Protein AF-A0AAD8RLW2-F1 (afdb_monomer_lite)

Structure (mmCIF, N/CA/C/O backbone):
data_AF-A0AAD8RLW2-F1
#
_entry.id   AF-A0AAD8RLW2-F1
#
loop_
_atom_site.group_PDB
_atom_site.id
_atom_site.type_symbol
_atom_site.label_atom_id
_atom_site.label_alt_id
_atom_site.label_comp_id
_atom_site.label_asym_id
_atom_site.label_entity_id
_atom_site.label_seq_id
_atom_site.pdbx_PDB_ins_code
_atom_site.Cartn_x
_atom_site.Cartn_y
_atom_site.Cartn_z
_atom_site.occupancy
_atom_site.B_iso_or_equiv
_atom_site.auth_seq_id
_atom_site.auth_comp_id
_atom_site.auth_asym_id
_atom_site.auth_atom_id
_atom_site.pdbx_PDB_model_num
ATOM 1 N N . MET A 1 1 ? -9.776 4.637 -13.540 1.00 89.00 1 MET A N 1
ATOM 2 C CA . MET A 1 1 ? -8.476 4.308 -14.188 1.00 89.00 1 MET A CA 1
ATOM 3 C C . MET A 1 1 ? -7.942 3.080 -13.496 1.00 89.00 1 MET A C 1
ATOM 5 O O . MET A 1 1 ? -8.042 3.007 -12.283 1.00 89.00 1 MET A O 1
ATOM 9 N N . GLN A 1 2 ? -7.352 2.133 -14.218 1.00 90.00 2 GLN A N 1
ATOM 10 C CA . GLN A 1 2 ? -6.977 0.872 -13.586 1.00 90.00 2 GLN A CA 1
ATOM 11 C C . GLN A 1 2 ? -5.545 0.897 -13.050 1.00 90.00 2 GLN A C 1
ATOM 13 O O . GLN A 1 2 ? -4.616 1.211 -13.792 1.00 90.00 2 GLN A O 1
ATOM 18 N N . ILE A 1 3 ? -5.372 0.520 -11.785 1.00 91.69 3 ILE A N 1
ATOM 19 C CA . ILE A 1 3 ? -4.070 0.255 -11.163 1.00 91.69 3 ILE A CA 1
ATOM 20 C C . ILE A 1 3 ? -3.999 -1.194 -10.679 1.00 91.69 3 ILE A C 1
ATOM 22 O O . ILE A 1 3 ? -5.021 -1.852 -10.472 1.00 91.69 3 ILE A O 1
ATOM 26 N N . PHE A 1 4 ? -2.781 -1.693 -10.485 1.00 90.81 4 PHE A N 1
ATOM 27 C CA . PHE A 1 4 ? -2.530 -3.069 -10.070 1.00 90.81 4 PHE A CA 1
ATOM 28 C C . PHE A 1 4 ? -1.828 -3.106 -8.718 1.00 90.81 4 PHE A C 1
ATOM 30 O O . PHE A 1 4 ? -0.686 -2.666 -8.599 1.00 90.81 4 PHE A O 1
ATOM 37 N N . VAL A 1 5 ? -2.473 -3.681 -7.708 1.00 88.62 5 VAL A N 1
ATOM 38 C CA . VAL A 1 5 ? -1.895 -3.865 -6.374 1.00 88.62 5 VAL A CA 1
ATOM 39 C C . VAL A 1 5 ? -1.397 -5.297 -6.244 1.00 88.62 5 VAL A C 1
ATOM 41 O O . VAL A 1 5 ? -2.162 -6.248 -6.378 1.00 88.62 5 VAL A O 1
ATOM 44 N N . ARG A 1 6 ? -0.099 -5.459 -5.994 1.00 85.62 6 ARG A N 1
ATOM 45 C CA . ARG A 1 6 ? 0.529 -6.754 -5.738 1.00 85.62 6 ARG A CA 1
ATOM 46 C C . ARG A 1 6 ? 0.605 -7.008 -4.239 1.00 85.62 6 ARG A C 1
ATOM 48 O O . ARG A 1 6 ? 1.246 -6.252 -3.512 1.00 85.62 6 ARG A O 1
ATOM 55 N N . GLU A 1 7 ? 0.033 -8.123 -3.811 1.00 78.38 7 GLU A N 1
ATOM 56 C CA . GLU A 1 7 ? 0.139 -8.623 -2.443 1.00 78.38 7 GLU A CA 1
ATOM 57 C C . GLU A 1 7 ? 1.472 -9.358 -2.236 1.00 78.38 7 GLU A C 1
ATOM 59 O O . GLU A 1 7 ? 1.780 -10.306 -2.963 1.00 78.38 7 GLU A O 1
ATOM 64 N N . ALA A 1 8 ? 2.271 -8.941 -1.248 1.00 70.31 8 ALA A N 1
ATOM 65 C CA . ALA A 1 8 ? 3.613 -9.487 -1.013 1.00 70.31 8 ALA A CA 1
ATOM 66 C C . ALA A 1 8 ? 3.700 -10.598 0.069 1.00 70.31 8 ALA A C 1
ATOM 68 O O . ALA A 1 8 ? 4.788 -11.118 0.301 1.00 70.31 8 ALA A O 1
ATOM 69 N N . TRP A 1 9 ? 2.592 -11.005 0.711 1.00 65.38 9 TRP A N 1
ATOM 70 C CA . TRP A 1 9 ? 2.558 -12.018 1.807 1.00 65.38 9 TRP A CA 1
ATOM 71 C C . TRP A 1 9 ? 2.337 -13.445 1.341 1.00 65.38 9 TRP A C 1
ATOM 73 O O . TRP A 1 9 ? 2.686 -14.384 2.053 1.00 65.38 9 TRP A O 1
ATOM 83 N N . VAL A 1 10 ? 1.669 -13.628 0.202 1.00 52.53 10 VAL A N 1
ATOM 84 C CA . VAL A 1 10 ? 1.173 -14.946 -0.199 1.00 52.53 10 VAL A CA 1
ATOM 85 C C . VAL A 1 10 ? 2.243 -15.634 -1.045 1.00 52.53 10 VAL A C 1
ATOM 87 O O . VAL A 1 10 ? 2.504 -15.219 -2.170 1.00 52.53 10 VAL A O 1
ATOM 90 N N . HIS A 1 11 ? 2.892 -16.647 -0.457 1.00 51.16 11 HIS A N 1
ATOM 91 C CA . HIS A 1 11 ? 3.707 -17.704 -1.083 1.00 51.16 11 HIS A CA 1
ATOM 92 C C . HIS A 1 11 ? 4.018 -17.505 -2.577 1.00 51.16 11 HIS A C 1
ATOM 94 O O . HIS A 1 11 ? 3.187 -17.871 -3.396 1.00 51.16 11 HIS A O 1
ATOM 100 N N . ASP A 1 12 ? 5.203 -16.969 -2.906 1.00 51.75 12 ASP A N 1
ATOM 101 C CA . ASP A 1 12 ? 5.893 -16.845 -4.220 1.00 51.75 12 ASP A CA 1
ATOM 102 C C . ASP A 1 12 ? 5.102 -16.386 -5.478 1.00 51.75 12 ASP A C 1
ATOM 104 O O . ASP A 1 12 ? 5.681 -15.951 -6.470 1.00 51.75 12 ASP A O 1
ATOM 108 N N . LYS A 1 13 ? 3.773 -16.364 -5.429 1.00 59.81 13 LYS A N 1
ATOM 109 C CA . LYS A 1 13 ? 2.812 -15.924 -6.431 1.00 59.81 13 LYS A CA 1
ATOM 110 C C . LYS A 1 13 ? 2.002 -14.813 -5.784 1.00 59.81 13 LYS A C 1
ATOM 112 O O . LYS A 1 13 ? 0.865 -15.015 -5.368 1.00 59.81 13 LYS A O 1
ATOM 117 N N . GLY A 1 14 ? 2.623 -13.642 -5.667 1.00 63.59 14 GLY A N 1
ATOM 118 C CA . GLY A 1 14 ? 1.922 -12.448 -5.208 1.00 63.59 14 GLY A CA 1
ATOM 119 C C . GLY A 1 14 ? 0.690 -12.226 -6.079 1.00 63.59 14 GLY A C 1
ATOM 120 O O . GLY A 1 14 ? 0.821 -12.040 -7.292 1.00 63.59 14 GLY A O 1
ATOM 121 N N . ASN A 1 15 ? -0.490 -12.311 -5.470 1.00 77.19 15 ASN A N 1
ATOM 122 C CA . ASN A 1 15 ? -1.751 -12.062 -6.145 1.00 77.19 15 ASN A CA 1
ATOM 123 C C . ASN A 1 15 ? -1.798 -10.591 -6.580 1.00 77.19 15 ASN A C 1
ATOM 125 O O . ASN A 1 15 ? -1.283 -9.712 -5.883 1.00 77.19 15 ASN A O 1
ATOM 129 N N . ILE A 1 16 ? -2.350 -10.341 -7.763 1.00 84.88 16 ILE A N 1
ATOM 130 C CA . ILE A 1 16 ? -2.480 -8.994 -8.313 1.00 84.88 16 ILE A CA 1
ATOM 131 C C . ILE A 1 16 ? -3.964 -8.665 -8.337 1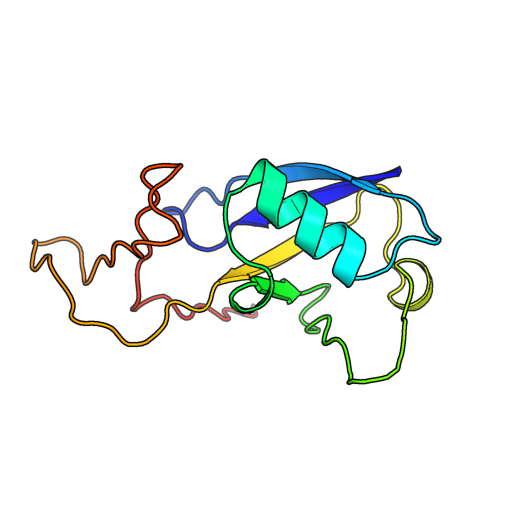.00 84.88 16 ILE A C 1
ATOM 133 O O . ILE A 1 16 ? -4.728 -9.301 -9.058 1.00 84.88 16 ILE A O 1
ATOM 137 N N . VAL A 1 17 ? -4.350 -7.661 -7.561 1.00 87.31 17 VAL A N 1
ATOM 138 C CA . VAL A 1 17 ? -5.707 -7.122 -7.535 1.00 87.31 17 VAL A CA 1
ATOM 139 C C . VAL A 1 17 ? -5.749 -5.902 -8.448 1.00 87.31 17 VAL A C 1
ATOM 141 O O . VAL A 1 17 ? -4.882 -5.030 -8.368 1.00 87.31 17 VAL A O 1
ATOM 144 N N . ALA A 1 18 ? -6.729 -5.859 -9.346 1.00 91.12 18 ALA A N 1
ATOM 145 C CA . ALA A 1 18 ? -6.973 -4.702 -10.195 1.00 91.12 18 ALA A CA 1
ATOM 146 C C . ALA A 1 18 ? -8.001 -3.796 -9.512 1.00 91.12 18 ALA A C 1
ATOM 148 O O . ALA A 1 18 ? -9.113 -4.240 -9.243 1.00 91.12 18 ALA A O 1
ATOM 149 N N . LEU A 1 19 ? -7.631 -2.543 -9.250 1.00 89.81 19 LEU A N 1
ATOM 150 C CA . LEU A 1 19 ? -8.517 -1.539 -8.659 1.00 89.81 19 LEU A CA 1
ATOM 151 C C . LEU A 1 19 ? -8.795 -0.442 -9.680 1.00 89.81 19 LEU A C 1
ATOM 153 O O . LEU A 1 19 ? -7.892 -0.055 -10.428 1.00 89.81 19 LEU A O 1
ATOM 157 N N . ASP A 1 20 ? -10.031 0.053 -9.711 1.00 91.06 20 ASP A N 1
ATOM 158 C CA . ASP A 1 20 ? -10.375 1.239 -10.492 1.00 91.06 20 ASP A CA 1
ATOM 159 C C . ASP A 1 20 ? -10.355 2.474 -9.588 1.00 91.06 20 ASP A C 1
ATOM 161 O O . ASP A 1 20 ? -11.109 2.555 -8.625 1.00 91.06 20 ASP A O 1
ATOM 165 N N . VAL A 1 21 ? -9.447 3.399 -9.894 1.00 89.56 21 VAL A N 1
ATOM 166 C CA . VAL A 1 21 ? -9.165 4.619 -9.128 1.00 89.56 21 VAL A CA 1
ATOM 167 C C . VAL A 1 21 ? -9.130 5.831 -10.058 1.00 89.56 21 VAL A C 1
ATOM 169 O O . VAL A 1 21 ? -8.827 5.723 -11.252 1.00 89.56 21 VAL A O 1
ATOM 172 N N . GLU A 1 22 ? -9.403 7.016 -9.543 1.00 90.12 22 GLU A N 1
ATOM 173 C CA . GLU A 1 22 ? -9.278 8.283 -10.249 1.00 90.12 22 GLU A CA 1
ATOM 174 C C . GLU A 1 22 ? -7.917 8.954 -9.983 1.00 90.12 22 GLU A C 1
ATOM 176 O O . GLU A 1 22 ? -7.183 8.643 -9.052 1.00 90.12 2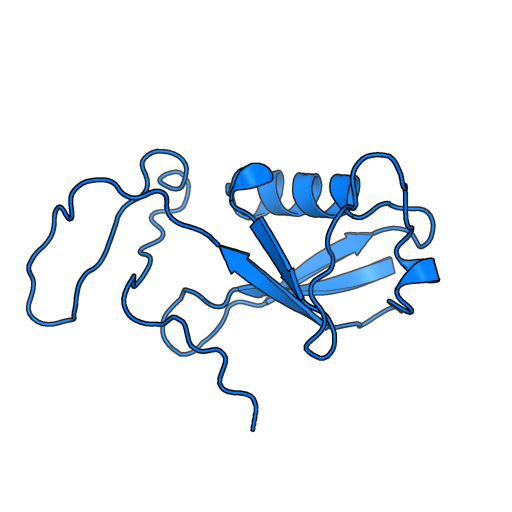2 GLU A O 1
ATOM 181 N N . ARG A 1 23 ? -7.520 9.884 -10.859 1.00 85.25 23 ARG A N 1
ATOM 182 C CA . ARG A 1 23 ? -6.250 10.636 -10.739 1.00 85.25 23 ARG A CA 1
ATOM 183 C C . ARG A 1 23 ? -6.296 11.632 -9.582 1.00 85.25 23 ARG A C 1
ATOM 185 O O . ARG A 1 23 ? -5.247 12.032 -9.086 1.00 85.25 23 ARG A O 1
ATOM 192 N N . SER A 1 24 ? -7.512 12.034 -9.231 1.00 87.12 24 SER A N 1
ATOM 193 C CA . SER A 1 24 ? -7.903 12.878 -8.108 1.00 87.12 24 SER A CA 1
ATOM 194 C C . SER A 1 24 ? -7.976 12.101 -6.791 1.00 87.12 24 SER A C 1
ATOM 196 O O . SER A 1 24 ? -7.869 12.740 -5.744 1.00 87.12 24 SER A O 1
ATOM 198 N N . ASP A 1 25 ? -8.112 10.767 -6.839 1.00 88.62 25 ASP A N 1
ATOM 199 C CA . ASP A 1 25 ? -8.193 9.940 -5.638 1.00 88.62 25 ASP A CA 1
ATOM 200 C C . ASP A 1 25 ? -6.909 10.049 -4.828 1.00 88.62 25 ASP A C 1
ATOM 202 O O . ASP A 1 25 ? -5.788 10.229 -5.337 1.00 88.62 25 ASP A O 1
ATOM 206 N N . THR A 1 26 ? -7.102 9.944 -3.525 1.00 88.12 26 THR A N 1
ATOM 207 C CA . THR A 1 26 ? -6.038 10.046 -2.548 1.00 88.12 26 THR A CA 1
ATOM 208 C C . THR A 1 26 ? -5.526 8.659 -2.187 1.00 88.12 26 THR A C 1
ATOM 210 O O . THR A 1 26 ? -6.104 7.627 -2.528 1.00 88.12 26 THR A O 1
ATOM 213 N N . VAL A 1 27 ? -4.389 8.619 -1.496 1.00 85.31 27 VAL A N 1
ATOM 214 C CA . VAL A 1 27 ? -3.857 7.352 -0.982 1.00 85.31 27 VAL A CA 1
ATOM 215 C C . VAL A 1 27 ? -4.835 6.699 0.005 1.00 85.31 27 VAL A C 1
ATOM 217 O O . VAL A 1 27 ? -4.926 5.475 0.005 1.00 85.31 27 VAL A O 1
ATOM 220 N N . ASP A 1 28 ? -5.595 7.487 0.773 1.00 85.75 28 ASP A N 1
ATOM 221 C CA . ASP A 1 28 ? -6.591 6.989 1.731 1.00 85.75 28 ASP A CA 1
ATOM 222 C C . ASP A 1 28 ? -7.759 6.291 1.024 1.00 85.75 28 ASP A C 1
ATOM 224 O O . ASP A 1 28 ? -8.088 5.155 1.364 1.00 85.75 28 ASP A O 1
ATOM 228 N N . ASP A 1 29 ? -8.291 6.897 -0.045 1.00 88.50 29 ASP A N 1
ATOM 229 C CA . ASP A 1 29 ? -9.355 6.292 -0.857 1.00 88.50 29 ASP A CA 1
ATOM 230 C C . ASP A 1 29 ? -8.916 4.926 -1.401 1.00 88.50 29 ASP A C 1
ATOM 232 O O . ASP A 1 29 ? -9.641 3.933 -1.312 1.00 88.50 29 ASP A O 1
ATOM 236 N N . VAL A 1 30 ? -7.678 4.839 -1.899 1.00 87.62 30 VAL A N 1
ATOM 237 C CA . VAL A 1 30 ? -7.121 3.580 -2.410 1.00 87.62 30 VAL A CA 1
ATOM 238 C C . VAL A 1 30 ? -6.878 2.567 -1.293 1.00 87.62 30 VAL A C 1
ATOM 240 O O . VAL A 1 30 ? -7.159 1.385 -1.482 1.00 87.62 30 VAL A O 1
ATOM 243 N N . MET A 1 31 ? -6.403 2.989 -0.119 1.00 85.69 31 MET A N 1
ATOM 244 C CA . MET A 1 31 ? -6.263 2.104 1.043 1.00 85.69 31 MET A CA 1
ATOM 245 C C . MET A 1 31 ? -7.621 1.572 1.524 1.00 85.69 31 MET A C 1
ATOM 247 O O . MET A 1 31 ? -7.719 0.398 1.894 1.00 85.69 31 MET A O 1
ATOM 251 N N . ALA A 1 32 ? -8.673 2.389 1.471 1.00 88.00 32 ALA A N 1
ATOM 252 C CA . ALA A 1 32 ? -10.037 1.981 1.788 1.00 88.00 32 ALA A CA 1
ATOM 253 C C . ALA A 1 32 ? -10.587 0.976 0.759 1.00 88.00 32 ALA A C 1
ATOM 255 O O . ALA A 1 32 ? -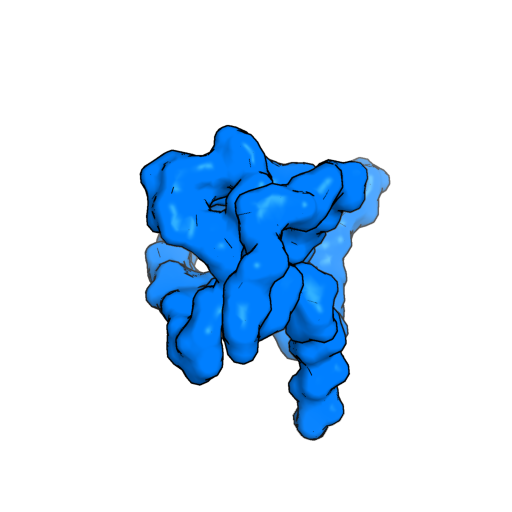11.157 -0.045 1.142 1.00 88.00 32 ALA A O 1
ATOM 256 N N . MET A 1 33 ? -10.346 1.189 -0.540 1.00 89.38 33 MET A N 1
ATOM 257 C CA . MET A 1 33 ? -10.699 0.213 -1.583 1.00 89.38 33 MET A CA 1
ATOM 258 C C . MET A 1 33 ? -9.965 -1.119 -1.386 1.00 89.38 33 MET A C 1
ATOM 260 O O . MET A 1 33 ? -10.562 -2.189 -1.487 1.00 89.38 33 MET A O 1
ATOM 264 N N . ILE A 1 34 ? -8.674 -1.067 -1.046 1.00 85.62 34 ILE A N 1
ATOM 265 C CA . ILE A 1 34 ? -7.883 -2.256 -0.703 1.00 85.62 34 ILE A CA 1
ATOM 266 C C . ILE A 1 34 ? -8.447 -2.946 0.541 1.00 85.62 34 ILE A C 1
ATOM 268 O O . ILE A 1 34 ? -8.470 -4.175 0.603 1.00 85.62 34 ILE A O 1
ATOM 272 N N . GLN A 1 35 ? -8.901 -2.189 1.539 1.00 84.50 35 GLN A N 1
ATOM 273 C CA . GLN A 1 35 ? -9.524 -2.753 2.731 1.00 84.50 35 GLN A CA 1
ATOM 274 C C . GLN A 1 35 ? -10.811 -3.505 2.392 1.00 84.50 35 GLN A C 1
ATOM 276 O O . GLN A 1 35 ? -11.029 -4.579 2.948 1.00 84.50 35 GLN A O 1
ATOM 281 N N . ASP A 1 36 ? -11.643 -2.977 1.499 1.00 86.06 36 ASP A N 1
ATOM 282 C CA . ASP A 1 36 ? -12.878 -3.644 1.083 1.00 86.06 36 ASP A CA 1
ATOM 283 C C . ASP A 1 36 ? -12.577 -4.924 0.283 1.00 86.06 36 ASP A C 1
ATOM 285 O O . ASP A 1 36 ? -13.074 -6.007 0.605 1.00 86.06 36 ASP A O 1
ATOM 289 N N . GLU A 1 37 ? -11.648 -4.836 -0.674 1.00 83.62 37 GLU A N 1
AT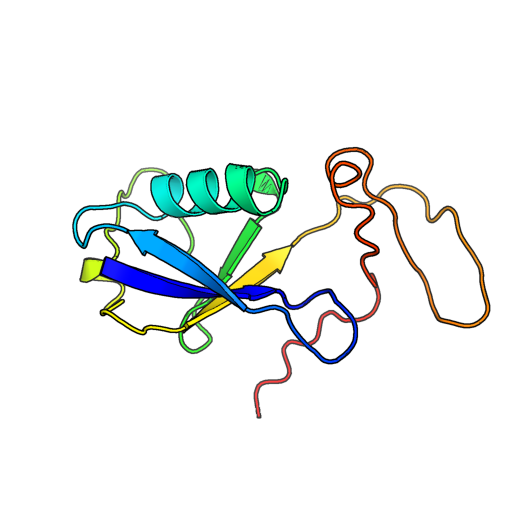OM 290 C CA . GLU A 1 37 ? -11.304 -5.949 -1.560 1.00 83.62 37 GLU A CA 1
ATOM 291 C C . GLU A 1 37 ? -10.481 -7.043 -0.871 1.00 83.62 37 GLU A C 1
ATOM 293 O O . GLU A 1 37 ? -10.712 -8.233 -1.096 1.00 83.62 37 GLU A O 1
ATOM 298 N N . ILE A 1 38 ? -9.504 -6.685 -0.034 1.00 77.19 38 ILE A N 1
ATOM 299 C CA . ILE A 1 38 ? -8.557 -7.625 0.595 1.00 77.19 38 ILE A CA 1
ATOM 300 C C . ILE A 1 38 ? -8.955 -7.941 2.044 1.00 77.19 38 ILE A C 1
ATOM 302 O O . ILE A 1 38 ? -8.691 -9.041 2.533 1.00 77.19 38 ILE A O 1
ATOM 306 N N . GLY A 1 39 ? -9.650 -7.029 2.726 1.00 78.06 39 GLY A N 1
ATOM 307 C CA . GLY A 1 39 ? -10.042 -7.185 4.129 1.00 78.06 39 GLY A CA 1
ATOM 308 C C . GLY A 1 39 ? -8.970 -6.753 5.131 1.00 78.06 39 GLY A C 1
ATOM 309 O O . GLY A 1 39 ? -9.053 -7.140 6.294 1.00 78.06 39 GLY A O 1
ATOM 310 N N . VAL A 1 40 ? -7.954 -5.998 4.699 1.00 78.06 40 VAL A N 1
ATOM 311 C CA . VAL A 1 40 ? -6.858 -5.514 5.556 1.00 78.06 40 VAL A CA 1
ATOM 312 C C . VAL A 1 40 ? -7.154 -4.090 6.020 1.00 78.06 40 VAL A C 1
ATOM 314 O O . VAL A 1 40 ? -7.384 -3.240 5.166 1.00 78.06 40 VAL A O 1
ATOM 317 N N . PRO A 1 41 ? -7.122 -3.773 7.326 1.00 82.94 41 PRO A N 1
ATOM 318 C CA . PRO A 1 41 ? -7.388 -2.416 7.790 1.00 82.94 41 PRO A CA 1
ATOM 319 C C . PRO A 1 41 ? -6.263 -1.460 7.359 1.00 82.94 41 PRO A C 1
ATOM 321 O O . PRO A 1 41 ? -5.100 -1.860 7.254 1.00 82.94 41 PRO A O 1
ATOM 324 N N . THR A 1 42 ? -6.614 -0.209 7.057 1.00 83.25 42 THR A N 1
ATOM 325 C CA . THR A 1 42 ? -5.716 0.785 6.436 1.00 83.25 42 THR A CA 1
ATOM 326 C C . THR A 1 42 ? -4.464 1.083 7.265 1.00 83.25 42 THR A C 1
ATOM 328 O O . THR A 1 42 ? -3.387 1.267 6.705 1.00 83.25 42 THR A O 1
ATOM 331 N N . ASP A 1 43 ? -4.547 1.008 8.594 1.00 81.31 43 ASP A N 1
ATOM 332 C CA . ASP A 1 43 ? -3.431 1.213 9.528 1.00 81.31 43 ASP A CA 1
ATOM 333 C C . ASP A 1 43 ? -2.325 0.148 9.409 1.00 81.31 43 ASP A C 1
ATOM 335 O O . ASP A 1 43 ? -1.152 0.395 9.717 1.00 81.31 43 ASP A O 1
ATOM 339 N N . LYS A 1 44 ? -2.690 -1.049 8.937 1.00 77.50 44 LYS A N 1
ATOM 340 C CA . LYS A 1 44 ? -1.756 -2.152 8.702 1.00 77.50 44 LYS A CA 1
ATOM 341 C C . LYS A 1 44 ? -1.213 -2.164 7.281 1.00 77.50 44 LYS A C 1
ATOM 343 O O . LYS A 1 44 ? -0.263 -2.905 7.028 1.00 77.50 44 LYS A O 1
ATOM 348 N N . GLN A 1 45 ? -1.764 -1.365 6.371 1.00 80.62 45 GLN A N 1
ATOM 349 C CA . GLN A 1 45 ? -1.340 -1.296 4.976 1.00 80.62 45 GLN A CA 1
ATOM 350 C C . GLN A 1 45 ? -0.140 -0.354 4.789 1.00 80.62 45 GLN A C 1
ATOM 352 O O . GLN A 1 45 ? -0.021 0.703 5.403 1.00 80.62 45 GLN A O 1
ATOM 357 N N . ARG A 1 46 ? 0.781 -0.727 3.902 1.00 83.88 46 ARG A N 1
ATOM 358 C CA . ARG A 1 46 ? 1.916 0.086 3.459 1.00 83.88 46 ARG A CA 1
ATOM 359 C C . ARG A 1 46 ? 2.052 -0.046 1.957 1.00 83.88 46 ARG A C 1
ATOM 361 O O . ARG A 1 46 ? 2.467 -1.087 1.467 1.00 83.88 46 ARG A O 1
ATOM 368 N N . LEU A 1 47 ? 1.732 1.004 1.222 1.00 84.94 47 LEU A N 1
ATOM 369 C CA . LEU A 1 47 ? 1.862 0.999 -0.229 1.00 84.94 47 LEU A CA 1
ATOM 370 C C . LEU A 1 47 ? 3.255 1.463 -0.657 1.00 84.94 47 LEU A C 1
ATOM 372 O O . LEU A 1 47 ? 3.813 2.399 -0.085 1.00 84.94 47 LEU A O 1
ATOM 376 N N . PHE A 1 48 ? 3.804 0.819 -1.679 1.00 84.38 48 PHE A N 1
ATOM 377 C CA . PHE A 1 48 ? 5.087 1.139 -2.288 1.00 84.38 48 PHE A CA 1
ATOM 378 C C . PHE A 1 48 ? 4.925 1.279 -3.800 1.00 84.38 48 PHE A C 1
ATOM 380 O O . PHE A 1 48 ? 4.232 0.492 -4.444 1.00 84.38 48 PHE A O 1
ATOM 387 N N . HIS A 1 49 ? 5.593 2.274 -4.373 1.00 85.62 49 HIS A N 1
ATOM 388 C CA . HIS A 1 49 ? 5.682 2.475 -5.814 1.00 85.62 49 HIS A CA 1
ATOM 389 C C . HIS A 1 49 ? 7.128 2.800 -6.190 1.00 85.62 49 HIS A C 1
ATOM 391 O O . HIS A 1 49 ? 7.707 3.749 -5.659 1.00 85.62 49 HIS A O 1
ATOM 397 N N . GLY A 1 50 ? 7.740 1.991 -7.061 1.00 82.19 50 GLY A N 1
ATOM 398 C CA . GLY A 1 50 ? 9.131 2.190 -7.493 1.00 82.19 50 GLY A CA 1
ATOM 399 C C . GLY A 1 50 ? 10.138 2.234 -6.335 1.00 82.19 50 GLY A C 1
ATOM 400 O O . GLY A 1 50 ? 11.037 3.069 -6.334 1.00 82.19 50 GLY A O 1
ATOM 401 N N . GLY A 1 51 ? 9.936 1.412 -5.298 1.00 76.75 51 GLY A N 1
ATOM 402 C CA . GLY A 1 51 ? 10.777 1.399 -4.092 1.00 76.75 51 GLY A CA 1
ATOM 403 C C . GLY A 1 51 ? 10.528 2.552 -3.111 1.00 76.75 51 GLY A C 1
ATOM 404 O O . GLY A 1 51 ? 11.149 2.599 -2.050 1.00 76.75 51 GLY A O 1
ATOM 405 N N . LYS A 1 52 ? 9.603 3.472 -3.412 1.00 81.31 52 LYS A N 1
ATOM 406 C CA . LYS A 1 52 ? 9.219 4.567 -2.517 1.00 81.31 52 LYS A CA 1
ATOM 407 C C . LYS A 1 52 ? 7.916 4.239 -1.802 1.00 81.31 52 LYS A C 1
ATOM 409 O O . LYS A 1 52 ? 6.904 3.967 -2.444 1.00 81.31 52 LYS A O 1
ATOM 414 N N . GLN A 1 53 ? 7.928 4.310 -0.473 1.00 80.94 53 GLN A N 1
ATOM 415 C CA . GLN A 1 53 ? 6.705 4.167 0.310 1.00 80.94 53 GLN A CA 1
ATOM 416 C C . GLN A 1 53 ? 5.784 5.370 0.061 1.00 80.94 53 GLN A C 1
ATOM 418 O O . GLN A 1 53 ? 6.195 6.524 0.226 1.00 80.94 53 GLN A O 1
ATOM 423 N N . LEU A 1 54 ? 4.536 5.092 -0.310 1.00 81.38 54 LEU A N 1
ATOM 424 C CA . LEU A 1 54 ? 3.451 6.065 -0.351 1.00 81.38 54 LEU A CA 1
ATOM 425 C C . LEU A 1 54 ? 3.008 6.311 1.097 1.00 81.38 54 LEU A C 1
ATOM 427 O O . LEU A 1 54 ? 2.081 5.688 1.603 1.00 81.38 54 LEU A O 1
ATOM 431 N N . LEU A 1 55 ? 3.769 7.143 1.808 1.00 69.56 55 LEU A N 1
ATOM 432 C CA . LEU A 1 55 ? 3.421 7.594 3.150 1.00 69.56 55 LEU A CA 1
ATOM 433 C C . LEU A 1 55 ? 2.427 8.744 3.036 1.00 69.56 55 LEU A C 1
ATOM 435 O O . LEU A 1 55 ? 2.727 9.771 2.418 1.00 69.56 55 LEU A O 1
ATOM 439 N N . GLU A 1 56 ? 1.277 8.593 3.682 1.00 64.56 56 GLU A N 1
ATOM 440 C CA . GLU A 1 56 ? 0.509 9.750 4.105 1.00 64.56 56 GLU A CA 1
ATOM 441 C C . GLU A 1 56 ? 1.347 10.480 5.158 1.00 64.56 56 GLU A C 1
ATOM 443 O O . GLU A 1 56 ? 1.628 9.967 6.240 1.00 64.56 56 GLU A O 1
ATOM 448 N N . VAL A 1 57 ? 1.852 11.656 4.801 1.00 56.28 57 VAL A N 1
ATOM 449 C CA . VAL A 1 57 ? 2.416 12.564 5.795 1.00 56.28 57 VAL A CA 1
ATOM 450 C C . VAL A 1 57 ? 1.218 13.306 6.366 1.00 56.28 57 VAL A C 1
ATOM 452 O O . VAL A 1 57 ? 0.572 14.027 5.604 1.00 56.28 57 VAL A O 1
ATOM 455 N N . GLU A 1 58 ? 0.922 13.100 7.655 1.00 50.78 58 GLU A N 1
ATOM 456 C CA . GLU A 1 58 ? -0.202 13.727 8.369 1.00 50.78 58 GLU A CA 1
ATOM 457 C C . GLU A 1 58 ? -0.421 15.173 7.895 1.00 50.78 58 GLU A C 1
ATOM 459 O O . GLU A 1 58 ? 0.451 16.039 8.028 1.00 50.78 58 GLU A O 1
ATOM 464 N N . GLY A 1 59 ? -1.587 15.415 7.289 1.00 54.34 59 GLY A N 1
ATOM 465 C CA . GLY A 1 59 ? -2.005 16.738 6.826 1.00 54.34 59 GLY A CA 1
ATOM 466 C C . GLY A 1 59 ? -1.630 17.107 5.386 1.00 54.34 59 GLY A C 1
ATOM 467 O O . GLY A 1 59 ? -1.811 18.266 5.009 1.00 54.34 59 GLY A O 1
ATOM 468 N N . ARG A 1 60 ? -1.127 16.178 4.557 1.00 61.78 60 ARG A N 1
ATOM 469 C CA . ARG A 1 60 ? -0.978 16.400 3.106 1.00 61.78 60 ARG A CA 1
ATOM 470 C C . ARG A 1 60 ? -1.694 15.337 2.288 1.00 61.78 60 ARG A C 1
ATOM 472 O O . ARG A 1 60 ? -1.160 14.257 2.048 1.00 61.78 60 ARG A O 1
ATOM 479 N N . THR A 1 61 ? -2.850 15.712 1.760 1.00 66.19 61 THR A N 1
ATOM 480 C CA . THR A 1 61 ? -3.561 14.964 0.727 1.00 66.19 61 THR A CA 1
ATOM 481 C C . THR A 1 61 ? -2.761 15.030 -0.572 1.00 66.19 61 THR A C 1
ATOM 483 O O . THR A 1 61 ? -2.775 16.037 -1.277 1.00 66.19 61 THR A O 1
ATOM 486 N N . ARG A 1 62 ? -1.985 13.982 -0.855 1.00 80.69 62 ARG A N 1
ATOM 487 C CA . ARG A 1 62 ? -1.352 13.779 -2.162 1.00 80.69 62 ARG A CA 1
ATOM 488 C C . ARG A 1 62 ? -2.217 12.844 -2.987 1.00 80.69 62 ARG A C 1
ATOM 490 O O . ARG A 1 62 ? -2.623 11.788 -2.503 1.00 80.69 62 ARG A O 1
ATOM 497 N N . THR A 1 63 ? -2.470 13.251 -4.218 1.00 85.44 63 THR A N 1
ATOM 498 C CA . THR A 1 63 ? -3.254 12.487 -5.185 1.00 85.44 63 THR A CA 1
ATOM 499 C C . THR A 1 63 ? -2.390 11.436 -5.876 1.00 85.44 63 THR A C 1
ATOM 501 O O . THR A 1 63 ? -1.155 11.504 -5.849 1.00 85.44 63 THR A O 1
ATOM 504 N N . MET A 1 64 ? -3.020 10.476 -6.552 1.00 84.50 64 MET A N 1
ATOM 505 C CA . MET A 1 64 ? -2.309 9.527 -7.419 1.00 84.50 64 MET A CA 1
ATOM 506 C C . MET A 1 64 ? -1.447 10.246 -8.471 1.00 84.50 64 MET A C 1
ATOM 508 O O . MET A 1 64 ? -0.323 9.821 -8.759 1.00 84.50 64 MET A O 1
ATOM 512 N N . ALA A 1 65 ? -1.924 11.388 -8.981 1.00 83.62 65 ALA A N 1
ATOM 513 C CA . ALA A 1 65 ? -1.178 12.224 -9.916 1.00 83.62 65 ALA A CA 1
ATOM 514 C C . ALA A 1 65 ? 0.129 12.777 -9.312 1.00 83.62 65 ALA A C 1
ATOM 516 O O . ALA A 1 65 ? 1.160 12.768 -9.984 1.00 83.62 65 ALA A O 1
ATOM 517 N N . ASP A 1 66 ? 0.122 13.188 -8.038 1.00 84.50 66 ASP A N 1
ATOM 518 C CA . ASP A 1 66 ? 1.314 13.706 -7.340 1.00 84.50 66 ASP A CA 1
ATOM 519 C C . ASP A 1 66 ? 2.412 12.647 -7.166 1.00 84.50 66 ASP A C 1
ATOM 521 O O . ASP A 1 66 ? 3.598 12.974 -7.064 1.00 84.50 66 ASP A O 1
ATOM 525 N N . TYR A 1 67 ? 2.028 11.370 -7.130 1.00 80.38 67 TYR A N 1
ATOM 526 C CA . TYR A 1 67 ? 2.951 10.238 -7.048 1.00 80.38 67 TYR A CA 1
ATOM 527 C C . TYR A 1 67 ? 3.371 9.684 -8.409 1.00 80.38 67 TYR A C 1
ATOM 529 O O . TYR A 1 67 ? 4.097 8.691 -8.458 1.00 80.38 67 TYR A O 1
ATOM 537 N N . ASN A 1 68 ? 2.965 10.344 -9.498 1.00 84.19 68 ASN A N 1
ATOM 538 C CA . ASN A 1 68 ? 3.199 9.897 -10.868 1.00 84.19 68 ASN A CA 1
ATOM 539 C C . ASN A 1 68 ? 2.633 8.487 -11.131 1.00 84.19 68 ASN A C 1
ATOM 541 O O . ASN A 1 68 ? 3.189 7.716 -11.915 1.00 84.19 68 ASN A O 1
ATOM 545 N N . ILE A 1 69 ? 1.526 8.150 -10.461 1.00 84.50 69 ILE A N 1
ATOM 546 C CA . ILE A 1 69 ? 0.805 6.894 -10.656 1.00 84.50 69 ILE A CA 1
ATOM 547 C C . ILE A 1 69 ? -0.131 7.096 -11.850 1.00 84.50 69 ILE A C 1
ATOM 549 O O . ILE A 1 69 ? -1.056 7.908 -11.824 1.00 84.50 69 ILE A O 1
ATOM 553 N N . MET A 1 70 ? 0.159 6.378 -12.929 1.00 86.50 70 MET A N 1
ATOM 554 C CA . MET A 1 70 ? -0.607 6.374 -14.178 1.00 86.50 70 MET A CA 1
ATOM 555 C C . MET A 1 70 ? -1.488 5.126 -14.292 1.00 86.50 70 MET A C 1
ATOM 557 O O . MET A 1 70 ? -1.384 4.200 -13.481 1.00 86.50 70 MET A O 1
ATOM 561 N N . ASP A 1 71 ? -2.320 5.071 -15.330 1.00 88.19 71 ASP A N 1
ATOM 562 C CA . ASP A 1 71 ? -3.039 3.851 -15.675 1.00 88.19 71 ASP A CA 1
ATOM 563 C C . ASP A 1 71 ? -2.056 2.702 -15.943 1.00 88.19 71 ASP A C 1
ATOM 565 O O . ASP A 1 71 ? -0.969 2.882 -16.489 1.00 88.19 71 ASP A O 1
ATOM 569 N N . GLY A 1 72 ? -2.408 1.517 -15.460 1.00 87.44 72 GLY A N 1
ATOM 570 C CA . GLY A 1 72 ? -1.558 0.336 -15.510 1.00 87.44 72 GLY A CA 1
ATOM 571 C C . GLY A 1 72 ? -0.378 0.345 -14.532 1.00 87.44 72 GLY A C 1
ATOM 572 O O . GLY A 1 72 ? 0.430 -0.585 -14.560 1.00 87.44 72 GLY A O 1
ATOM 573 N N . SER A 1 73 ? -0.264 1.346 -13.649 1.00 89.31 73 SER A N 1
ATOM 574 C CA . SER A 1 73 ? 0.807 1.365 -12.646 1.00 89.31 73 SER A CA 1
ATOM 575 C C . SER A 1 73 ? 0.669 0.218 -11.659 1.00 89.31 73 SER A C 1
ATOM 577 O O . SER A 1 73 ? -0.431 -0.151 -11.242 1.00 89.31 73 SER A O 1
ATOM 579 N N . ARG A 1 74 ? 1.821 -0.311 -11.242 1.00 89.31 74 ARG A N 1
ATOM 580 C CA . ARG A 1 74 ? 1.910 -1.362 -10.233 1.00 89.31 74 ARG A CA 1
ATOM 581 C C . ARG A 1 74 ? 2.297 -0.779 -8.878 1.00 89.31 74 ARG A C 1
ATOM 583 O O . ARG A 1 74 ? 3.294 -0.061 -8.765 1.00 89.31 74 ARG A O 1
ATOM 590 N N . LEU A 1 75 ? 1.515 -1.119 -7.865 1.00 88.06 75 LEU A N 1
ATOM 591 C CA . LEU A 1 75 ? 1.776 -0.847 -6.461 1.00 88.06 75 LEU A CA 1
ATOM 592 C C . LEU A 1 75 ? 2.121 -2.151 -5.753 1.00 88.06 75 LEU A C 1
ATOM 594 O O . LEU A 1 75 ? 1.561 -3.207 -6.052 1.00 88.06 75 LEU A O 1
ATOM 598 N N . GLU A 1 76 ? 3.036 -2.074 -4.803 1.00 86.19 76 GLU A N 1
ATOM 599 C CA . GLU A 1 76 ? 3.356 -3.177 -3.909 1.00 86.19 76 GLU A CA 1
ATOM 600 C C . GLU A 1 76 ? 2.761 -2.878 -2.542 1.00 86.19 76 GLU A C 1
ATOM 602 O O . GLU A 1 76 ? 3.044 -1.844 -1.936 1.00 86.19 76 GLU A O 1
ATOM 607 N N . LEU A 1 77 ? 1.901 -3.772 -2.067 1.00 84.00 77 LEU A N 1
ATOM 608 C CA . LEU A 1 77 ? 1.337 -3.683 -0.733 1.00 84.00 77 LEU A CA 1
ATOM 609 C C . LEU A 1 77 ? 2.270 -4.443 0.216 1.00 84.00 77 LEU A C 1
ATOM 611 O O . LEU A 1 77 ? 2.580 -5.609 -0.036 1.00 84.00 77 LEU A O 1
ATOM 615 N N . LEU A 1 78 ? 2.671 -3.783 1.316 1.00 80.25 78 LEU A N 1
ATOM 616 C CA . LEU A 1 78 ? 3.299 -4.331 2.536 1.00 80.25 78 LEU A CA 1
ATOM 617 C C . LEU A 1 78 ? 2.338 -4.234 3.772 1.00 80.25 78 LEU A C 1
ATOM 619 O O . LEU A 1 78 ? 1.617 -3.262 3.909 1.00 80.25 78 LEU A O 1
ATOM 623 N N . VAL A 1 79 ? 2.207 -5.275 4.601 1.00 76.31 79 VAL A N 1
ATOM 624 C CA . VAL A 1 79 ? 1.143 -5.490 5.594 1.00 76.31 79 VAL A CA 1
ATOM 625 C C . VAL A 1 79 ? 1.874 -5.771 6.865 1.00 76.31 79 VAL A C 1
ATOM 627 O O . VAL A 1 79 ? 2.663 -6.711 6.983 1.00 76.31 79 VAL A O 1
ATOM 630 N N . ARG A 1 80 ? 1.638 -4.887 7.815 1.00 70.31 80 ARG A N 1
ATOM 631 C CA . ARG A 1 80 ? 2.242 -4.969 9.119 1.00 70.31 80 ARG A CA 1
ATOM 632 C C . ARG A 1 80 ? 1.328 -5.786 10.011 1.00 70.31 80 ARG A C 1
ATOM 634 O O . ARG A 1 80 ? 0.278 -5.316 10.428 1.00 70.31 80 ARG A O 1
ATOM 641 N N . VAL A 1 81 ? 1.760 -6.990 10.350 1.00 60.81 81 VAL A N 1
ATOM 642 C CA . VAL A 1 81 ? 1.098 -7.773 11.395 1.00 60.81 81 VAL A CA 1
ATOM 643 C C . VAL A 1 81 ? 1.564 -7.239 12.746 1.00 60.81 81 VAL A C 1
ATOM 645 O O . VAL A 1 81 ? 2.767 -7.158 13.011 1.00 60.81 81 VAL A O 1
ATOM 648 N N . GLY A 1 82 ? 0.618 -6.817 13.586 1.00 53.38 82 GLY A N 1
ATOM 649 C CA . GLY A 1 82 ? 0.898 -6.406 14.961 1.00 53.38 82 GLY A CA 1
ATOM 650 C C . GLY A 1 82 ? 1.495 -7.568 15.760 1.00 53.38 82 GLY A C 1
ATOM 651 O O . GLY A 1 82 ? 1.110 -8.721 15.574 1.00 53.38 82 GLY A O 1
ATOM 652 N N . GLY A 1 83 ? 2.468 -7.279 16.628 1.00 49.03 83 GLY A N 1
ATOM 653 C CA . GLY A 1 83 ? 3.135 -8.277 17.465 1.00 49.03 83 GLY A CA 1
ATOM 654 C C . GLY A 1 83 ? 2.173 -8.919 18.464 1.00 49.03 83 GLY A C 1
ATOM 655 O O . GLY A 1 83 ? 2.010 -8.423 19.572 1.00 49.03 83 GLY A O 1
ATOM 656 N N . GLY A 1 84 ? 1.552 -10.024 18.061 1.00 48.72 84 GLY A N 1
ATOM 657 C CA . GLY A 1 84 ? 0.736 -10.908 18.887 1.00 48.72 84 GLY A CA 1
ATOM 658 C C . GLY A 1 84 ? 1.207 -12.353 18.738 1.00 48.72 84 GLY A C 1
ATOM 659 O O . GLY A 1 84 ? 1.801 -12.725 17.722 1.00 48.72 84 GLY A O 1
ATOM 660 N N . ASN A 1 85 ? 1.020 -13.136 19.797 1.00 45.03 85 ASN A N 1
ATOM 661 C CA . ASN A 1 85 ? 1.602 -14.462 20.007 1.00 45.03 85 A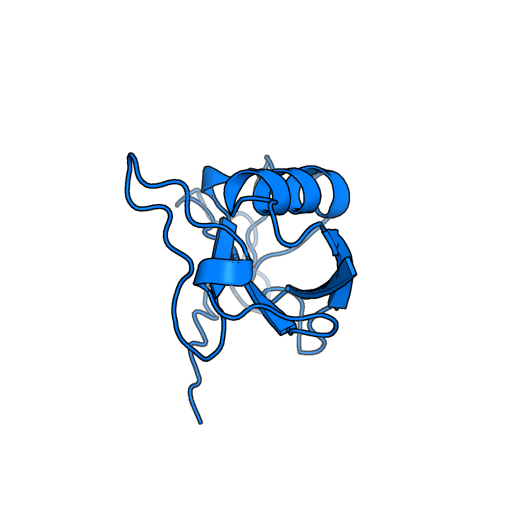SN A CA 1
ATOM 662 C C . ASN A 1 85 ? 1.471 -15.372 18.772 1.00 45.03 85 ASN A C 1
ATOM 664 O O . ASN A 1 85 ? 0.404 -15.504 18.183 1.00 45.03 85 ASN A O 1
ATOM 668 N N . CYS A 1 86 ? 2.590 -15.969 18.359 1.00 44.88 86 CYS A N 1
ATOM 669 C CA . CYS A 1 86 ? 2.618 -16.960 17.287 1.00 44.88 86 CYS A CA 1
ATOM 670 C C . CYS A 1 86 ? 1.818 -18.193 17.733 1.00 44.88 86 CYS A C 1
ATOM 672 O O . CYS A 1 86 ? 2.222 -18.859 18.682 1.00 44.88 86 CYS A O 1
ATOM 674 N N . GLU A 1 87 ? 0.704 -18.493 17.064 1.00 48.88 87 GLU A N 1
ATOM 675 C CA . GLU A 1 87 ? -0.122 -19.674 17.346 1.00 48.88 87 GLU A CA 1
ATOM 676 C C . GLU A 1 87 ? -0.080 -20.709 16.215 1.00 48.88 87 GLU A C 1
ATOM 678 O O . GLU A 1 87 ? -1.076 -21.366 15.967 1.00 48.88 87 GLU A O 1
ATOM 683 N N . VAL A 1 88 ? 1.053 -20.922 15.535 1.00 49.81 88 VAL A N 1
ATOM 684 C CA . VAL A 1 88 ? 1.349 -22.259 14.981 1.00 49.81 88 VAL A CA 1
ATOM 685 C C . VAL A 1 88 ? 2.862 -22.458 14.822 1.00 49.81 88 VAL A C 1
ATOM 687 O O . VAL A 1 88 ? 3.494 -21.816 13.987 1.00 49.81 88 VAL A O 1
ATOM 690 N N . CYS A 1 89 ? 3.443 -23.405 15.562 1.00 42.00 89 CYS A N 1
ATOM 691 C CA . CYS A 1 89 ? 4.749 -23.979 15.227 1.00 42.00 89 CYS A CA 1
ATOM 692 C C . CYS A 1 89 ? 4.527 -25.242 14.384 1.00 42.00 89 CYS A C 1
ATOM 694 O O . CYS A 1 89 ? 4.247 -26.312 14.921 1.00 42.00 89 CYS A O 1
ATOM 696 N N . GLY A 1 90 ? 4.632 -25.106 13.062 1.00 52.03 90 GLY A N 1
ATOM 697 C CA . GLY A 1 90 ? 4.724 -26.214 12.108 1.00 52.03 90 GLY A CA 1
ATOM 698 C C . GLY A 1 90 ? 6.026 -26.135 11.305 1.00 52.03 90 GLY A C 1
ATOM 699 O O . GLY A 1 90 ? 6.728 -25.129 11.342 1.00 52.03 90 GLY A O 1
ATOM 700 N N . SER A 1 91 ? 6.356 -27.180 10.545 1.00 51.19 91 SER A N 1
ATOM 701 C CA . SER A 1 91 ? 7.629 -27.341 9.816 1.00 51.19 91 SER A CA 1
ATOM 702 C C . SER A 1 91 ? 7.874 -26.373 8.636 1.00 51.19 91 SER A C 1
ATOM 704 O O . SER A 1 91 ? 8.827 -26.578 7.893 1.00 51.19 91 SER A O 1
ATOM 706 N N . HIS A 1 92 ? 7.035 -25.346 8.445 1.00 45.12 92 HIS A N 1
ATOM 707 C CA . HIS A 1 92 ? 7.059 -24.416 7.299 1.00 45.12 92 HIS A CA 1
ATOM 708 C C . HIS A 1 92 ? 7.299 -22.939 7.677 1.00 45.12 92 HIS A C 1
ATOM 710 O O . HIS A 1 92 ? 7.056 -22.063 6.857 1.00 45.12 92 HIS A O 1
ATOM 716 N N . GLY A 1 93 ? 7.785 -22.650 8.887 1.00 52.03 93 GLY A N 1
ATOM 717 C CA . GLY A 1 93 ? 8.033 -21.277 9.344 1.00 52.03 93 GLY A CA 1
ATOM 718 C C . GLY A 1 93 ? 6.933 -20.731 10.256 1.00 52.03 93 GLY A C 1
ATOM 719 O O . GLY A 1 93 ? 5.949 -21.408 10.565 1.00 52.03 93 GLY A O 1
ATOM 720 N N . THR A 1 94 ? 7.143 -19.513 10.753 1.00 53.47 94 THR A N 1
ATOM 721 C CA . THR A 1 94 ? 6.251 -18.839 11.699 1.00 53.47 94 THR A CA 1
ATOM 722 C C . THR A 1 94 ? 5.077 -18.214 10.933 1.00 53.47 94 THR A C 1
ATOM 724 O O . THR A 1 94 ? 5.137 -17.096 10.429 1.00 53.47 94 THR A O 1
ATOM 727 N N . MET A 1 95 ? 3.972 -18.950 10.811 1.00 53.41 95 MET A N 1
ATOM 728 C CA . MET A 1 95 ? 2.745 -18.417 10.213 1.00 53.41 95 MET A CA 1
ATOM 729 C C . MET A 1 95 ? 1.890 -17.747 11.287 1.00 53.41 95 MET A C 1
ATOM 731 O O . MET A 1 95 ? 1.539 -18.372 12.290 1.00 53.41 95 MET A O 1
ATOM 735 N N . ARG A 1 96 ? 1.510 -16.483 11.073 1.00 59.66 96 ARG A N 1
ATOM 736 C CA . ARG A 1 96 ? 0.555 -15.784 11.943 1.00 59.66 96 ARG A CA 1
ATOM 737 C C . ARG A 1 96 ? -0.800 -15.635 11.259 1.00 59.66 96 ARG A C 1
ATOM 739 O O . ARG A 1 96 ? -0.890 -15.207 10.109 1.00 59.66 96 ARG A O 1
ATOM 746 N N . ARG A 1 97 ? -1.858 -15.956 12.010 1.00 55.12 97 ARG A N 1
ATOM 747 C CA . ARG A 1 97 ? -3.224 -15.502 11.735 1.00 55.12 97 ARG A CA 1
ATOM 748 C C . ARG A 1 97 ? -3.433 -14.187 12.470 1.00 55.12 97 ARG A C 1
ATOM 750 O O . ARG A 1 97 ? -3.306 -14.144 13.689 1.00 55.12 97 ARG A O 1
ATOM 757 N N . ASP A 1 98 ? -3.764 -13.137 11.737 1.00 58.22 98 ASP A N 1
ATOM 758 C CA . ASP A 1 98 ? -4.235 -11.894 12.339 1.00 58.22 98 ASP A CA 1
ATOM 759 C C . ASP A 1 98 ? -5.772 -11.963 12.447 1.00 58.22 98 ASP A C 1
ATOM 761 O O . ASP A 1 98 ? -6.418 -12.182 11.417 1.00 58.22 98 ASP A O 1
ATOM 765 N N . PRO A 1 99 ? -6.363 -11.821 13.654 1.00 56.91 99 PRO A N 1
ATOM 766 C CA . PRO A 1 99 ? -7.808 -11.904 13.886 1.00 56.91 99 PRO A CA 1
ATOM 767 C C . PRO A 1 99 ? -8.625 -10.873 13.086 1.00 56.91 99 PRO A C 1
ATOM 769 O O . PRO A 1 99 ? -9.812 -11.090 12.839 1.00 56.91 99 PRO A O 1
ATOM 772 N N . GLU A 1 100 ? -7.997 -9.798 12.614 1.00 58.16 100 GLU A N 1
ATOM 773 C CA . GLU A 1 100 ? -8.640 -8.776 11.785 1.00 58.16 100 GLU A CA 1
ATOM 774 C C . GLU A 1 100 ? -8.534 -9.085 10.283 1.00 58.16 100 GLU A C 1
ATOM 776 O O . GLU A 1 100 ? -9.312 -8.561 9.493 1.00 58.16 100 GLU A O 1
ATOM 781 N N . LEU A 1 101 ? -7.644 -10.006 9.889 1.00 61.19 101 LEU A N 1
ATOM 782 C CA . LEU A 1 101 ? -7.428 -10.444 8.499 1.00 61.19 101 LEU A CA 1
ATOM 783 C C . LEU A 1 101 ? -8.065 -11.813 8.191 1.00 61.19 101 LEU A C 1
ATOM 785 O O . LEU A 1 101 ? -7.912 -12.369 7.100 1.00 61.19 101 LEU A O 1
ATOM 789 N N . VAL A 1 102 ? -8.808 -12.379 9.149 1.00 53.19 102 VAL A N 1
ATOM 790 C CA . VAL A 1 102 ? -9.364 -13.748 9.087 1.00 53.19 102 VAL A CA 1
ATOM 791 C C . VAL A 1 102 ? -10.421 -13.899 7.997 1.00 53.19 102 VAL A C 1
ATOM 793 O O . VAL A 1 102 ? -10.630 -15.014 7.519 1.00 53.19 102 VAL A O 1
ATOM 796 N N . LYS A 1 103 ? -11.049 -12.797 7.553 1.00 53.88 103 LYS A N 1
ATOM 797 C CA . LYS A 1 103 ? -12.122 -12.805 6.541 1.00 53.88 103 LYS A CA 1
ATOM 798 C C . LYS A 1 103 ? -11.745 -13.546 5.253 1.00 53.88 103 LYS A C 1
ATOM 800 O O . LYS A 1 103 ? -12.635 -14.070 4.591 1.00 53.88 103 LYS A O 1
ATOM 805 N N . LYS A 1 104 ? -10.453 -13.640 4.918 1.00 53.22 104 LYS A N 1
ATOM 806 C CA . LYS A 1 104 ? -9.969 -14.336 3.716 1.00 53.22 104 LYS A CA 1
ATOM 807 C C . LYS A 1 104 ? -9.091 -15.564 3.975 1.00 53.22 104 LYS A C 1
ATOM 809 O O . LYS A 1 104 ? -8.515 -16.098 3.034 1.00 53.22 104 LYS A O 1
ATOM 814 N N . ASN A 1 105 ? -9.006 -16.057 5.217 1.00 51.59 105 ASN A N 1
ATOM 815 C CA . ASN A 1 105 ? -8.143 -17.197 5.572 1.00 51.59 105 ASN A CA 1
ATOM 816 C C . ASN A 1 105 ? -6.677 -16.991 5.112 1.00 51.59 105 ASN A C 1
ATOM 818 O O . ASN A 1 105 ? -6.021 -17.927 4.652 1.00 51.59 105 ASN A O 1
ATOM 822 N N . ILE A 1 106 ? -6.193 -15.746 5.203 1.00 53.78 106 ILE A N 1
ATOM 823 C CA . ILE A 1 106 ? -4.851 -15.331 4.779 1.00 53.78 106 ILE A CA 1
ATOM 824 C C . ILE A 1 106 ? -3.848 -15.708 5.874 1.00 53.78 106 ILE A C 1
ATOM 826 O O . ILE A 1 106 ? -4.047 -15.394 7.049 1.00 53.78 106 ILE A O 1
ATOM 830 N N . TRP A 1 107 ? -2.766 -16.378 5.479 1.00 53.28 107 TRP A N 1
ATOM 831 C CA . TRP A 1 107 ? -1.628 -16.694 6.341 1.00 53.28 107 TRP A CA 1
ATOM 832 C C . TRP A 1 107 ? -0.488 -15.743 6.004 1.00 53.28 107 TRP A C 1
ATOM 834 O O . TRP A 1 107 ? -0.118 -15.630 4.836 1.00 53.28 107 TRP A O 1
ATOM 844 N N . ILE A 1 108 ? 0.055 -15.061 7.012 1.00 56.44 108 ILE A N 1
ATOM 845 C CA . ILE A 1 108 ? 1.181 -14.148 6.824 1.00 56.44 108 ILE A CA 1
ATOM 846 C C . ILE A 1 108 ? 2.429 -14.793 7.413 1.00 56.44 108 ILE A C 1
ATOM 848 O O . ILE A 1 108 ? 2.454 -15.158 8.592 1.00 56.44 108 ILE A O 1
ATOM 852 N N . ASP A 1 109 ? 3.449 -14.935 6.573 1.00 53.84 109 ASP A N 1
ATOM 853 C CA . ASP A 1 109 ? 4.795 -15.307 6.991 1.00 53.84 109 ASP A CA 1
ATOM 854 C C . ASP A 1 109 ? 5.462 -14.087 7.638 1.00 53.84 109 ASP A C 1
ATOM 856 O O . ASP A 1 109 ? 5.571 -13.030 7.013 1.00 53.84 109 ASP A O 1
ATOM 860 N N . VAL A 1 110 ? 5.840 -14.199 8.913 1.00 54.22 110 VAL A N 1
ATOM 861 C CA . VAL A 1 110 ? 6.402 -13.061 9.665 1.00 54.22 110 VAL A CA 1
ATOM 862 C C . VAL A 1 110 ? 7.922 -12.951 9.569 1.00 54.22 110 VAL A C 1
ATOM 864 O O . VAL A 1 110 ? 8.482 -11.991 10.097 1.00 54.22 110 VAL A O 1
ATOM 867 N N . ASP A 1 111 ? 8.574 -13.892 8.888 1.00 49.06 111 ASP A N 1
ATOM 868 C CA . ASP A 1 111 ? 10.020 -13.918 8.661 1.00 49.06 111 ASP A CA 1
ATOM 869 C C . ASP A 1 111 ? 10.398 -13.267 7.314 1.00 49.06 111 ASP A C 1
ATOM 871 O O . ASP A 1 111 ? 11.480 -12.692 7.177 1.00 49.06 111 ASP A O 1
ATOM 875 N N . ARG A 1 112 ? 9.498 -13.244 6.318 1.00 47.03 112 ARG A N 1
ATOM 876 C CA . ARG A 1 112 ? 9.708 -12.522 5.046 1.00 47.03 112 ARG A CA 1
ATOM 877 C C . ARG A 1 112 ? 9.436 -11.007 5.165 1.00 47.03 112 ARG A C 1
ATOM 879 O O . ARG A 1 112 ? 8.498 -10.474 4.578 1.00 47.03 112 ARG A O 1
ATOM 886 N N . VAL A 1 113 ? 10.338 -10.257 5.806 1.00 38.06 113 VAL A N 1
ATOM 887 C CA . VAL A 1 113 ? 10.580 -8.845 5.422 1.00 38.06 113 VAL A CA 1
ATOM 888 C C . VAL A 1 113 ? 11.505 -8.861 4.209 1.00 38.06 113 VAL A C 1
ATOM 890 O O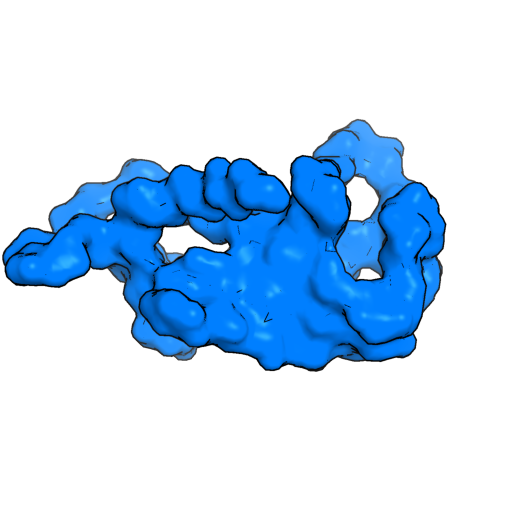 . VAL A 1 113 ? 12.703 -8.619 4.312 1.00 38.06 113 VAL A O 1
ATOM 893 N N . VAL A 1 114 ? 10.971 -9.214 3.042 1.00 33.41 114 VAL A N 1
ATOM 894 C CA . VAL A 1 114 ? 11.759 -9.196 1.806 1.00 33.41 114 VAL A CA 1
ATOM 895 C C . VAL A 1 114 ? 11.557 -7.847 1.130 1.00 33.41 114 VAL A C 1
ATOM 897 O O . VAL A 1 114 ? 10.756 -7.697 0.215 1.00 33.41 114 VAL A O 1
ATOM 900 N N . LEU A 1 115 ? 12.309 -6.851 1.598 1.00 30.83 115 LEU A N 1
ATOM 901 C CA . LEU A 1 115 ? 12.811 -5.808 0.708 1.00 30.83 115 LEU A CA 1
ATOM 902 C C . LEU A 1 115 ? 14.013 -6.405 -0.037 1.00 30.83 115 LEU A C 1
ATOM 904 O O . LEU A 1 115 ? 15.154 -6.111 0.303 1.00 30.83 115 LEU A O 1
ATOM 908 N N . SER A 1 116 ? 13.786 -7.287 -1.010 1.00 26.42 116 SER A N 1
ATOM 909 C CA . SER A 1 116 ? 14.820 -7.568 -2.009 1.00 26.42 116 SER A CA 1
ATOM 910 C C . SER A 1 116 ? 14.628 -6.565 -3.139 1.00 26.42 116 SER A C 1
ATOM 912 O O . SER A 1 116 ? 13.871 -6.801 -4.079 1.00 26.42 116 SER A O 1
ATOM 914 N N . LEU A 1 117 ? 15.255 -5.401 -2.961 1.00 32.81 117 LEU A N 1
ATOM 915 C CA . LEU A 1 117 ? 15.747 -4.603 -4.076 1.00 32.81 117 LEU A CA 1
ATOM 916 C C . LEU A 1 117 ? 16.863 -5.434 -4.723 1.00 32.81 117 LEU A C 1
ATOM 918 O O . LEU A 1 117 ? 17.921 -5.586 -4.114 1.00 32.81 117 LEU A O 1
ATOM 922 N N . ASP A 1 118 ? 16.591 -6.001 -5.894 1.00 35.28 118 ASP A N 1
ATOM 923 C CA . ASP A 1 118 ? 17.630 -6.254 -6.899 1.00 35.28 118 ASP A CA 1
ATOM 924 C C . ASP A 1 118 ? 17.741 -5.007 -7.787 1.00 35.28 118 ASP A C 1
ATOM 926 O O . ASP A 1 118 ? 16.675 -4.493 -8.210 1.00 35.28 118 ASP A O 1
#

pLDDT: mean 70.35, std 17.57, range [26.42, 91.69]

Radius of gyration: 14.87 Å; chains: 1; bounding box: 30×44×36 Å

Sequence (118 aa):
MQIFVREAWVHDKGNIVALDVERSDTVDDVMAMIQDEIGVPTDKQRLFHGGKQLLEVEGRTRTMADYNIMDGSRLELLVRVGGGNCEVCGSHGTMRRDPELVKKNIWIDVDRVVLSLD

Secondary structure (DSSP, 8-state):
-EEEEEESSSTTS--EEEEE--SS-BHHHHHHHHHHHH---GGGEEEEETTEEE---TT---BTGGGT--TT-EEEEEE---------EETTEEEE--TTSGGGT--EESS-------

InterPro domains:
  IPR000626 Ubiquitin-like domain [PF00240] (12-80)
  IPR000626 Ubiquitin-like domain [PS50053] (1-84)
  IPR000626 Ubiquitin-like domain [SM00213] (1-80)
  IPR019956 Ubiquitin domain [PR00348] (15-35)
  IPR019956 Ubiquitin domain [PR00348] (36-56)
  IPR029071 Ubiquitin-like domain superfamily [SSF54236] (2-84)
  IPR050158 Ubiquitin and ubiquitin-like [PTHR10666] (1-85)

Foldseek 3Di:
DWEWEFEDFPDPDTDIDIDDDDQQDFPVNVLVVCCVVQQAHSVFKWKDFPNDTPDDPPPDGDGCVNVVNDHHGYIYIDGHQPDDDQDDDDPPARWDDDPSRPPVPDTGHPVPPPPPDD

Organism: Lolium multiflorum (NCBI:txid4521)